Protein AF-W1XKD2-F1 (afdb_monomer_lite)

Sequence (82 aa):
IWDYQPYEVVEKGRVGPGELMVIDTRSGRILHSAETDDDLKSRHPYKEWMEKNVRRLVPFEDLPDEEVGRREVYDVIADLFF

Foldseek 3Di:
DDPDDPVVDPDDDDADVQWDWDADPVVRDIDTRVRVVVVVPPPDPVVVVCVVPDDDDDPPVPDDPVCPPDDPPPDPVPVVPD

Structure (mmCIF, N/CA/C/O backbone):
data_AF-W1XKD2-F1
#
_entry.id   AF-W1XKD2-F1
#
loop_
_atom_site.group_PDB
_atom_site.id
_atom_site.type_symbol
_atom_site.label_atom_id
_atom_site.label_alt_id
_atom_site.label_comp_id
_atom_site.label_asym_id
_a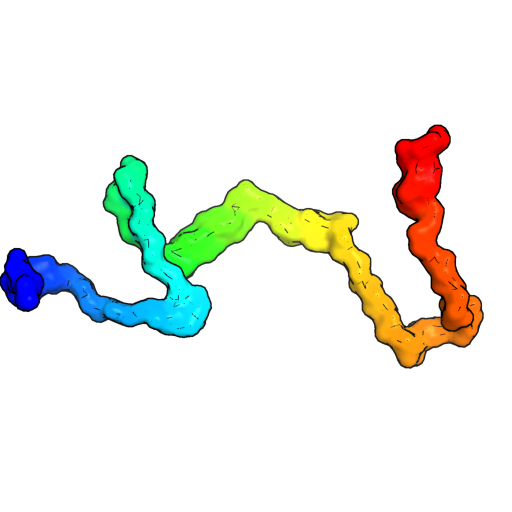tom_site.label_entity_id
_atom_site.label_seq_id
_atom_site.pdbx_PDB_ins_code
_atom_site.Cartn_x
_atom_site.Cartn_y
_atom_site.Cartn_z
_atom_site.occupancy
_atom_site.B_iso_or_equiv
_atom_site.auth_seq_id
_atom_site.auth_comp_id
_atom_site.auth_asym_id
_atom_site.auth_atom_id
_atom_site.pdbx_PDB_model_num
ATOM 1 N N . ILE A 1 1 ? 0.656 1.804 34.450 1.00 67.12 1 ILE A N 1
ATOM 2 C CA . ILE A 1 1 ? -0.216 0.611 34.564 1.00 67.12 1 ILE A CA 1
ATOM 3 C C . ILE A 1 1 ? -1.519 0.997 33.888 1.00 67.12 1 ILE A C 1
ATOM 5 O O . ILE A 1 1 ? -1.984 2.098 34.150 1.00 67.12 1 ILE A O 1
ATOM 9 N N . TRP A 1 2 ? -2.010 0.194 32.948 1.00 77.56 2 TRP A N 1
ATOM 10 C CA . TRP A 1 2 ? -3.251 0.482 32.225 1.00 77.56 2 TRP A CA 1
ATOM 11 C C . TRP A 1 2 ? -4.450 -0.014 33.036 1.00 77.56 2 TRP A C 1
ATOM 13 O O . TRP A 1 2 ? -4.342 -1.057 33.677 1.00 77.56 2 TRP A O 1
ATOM 23 N N . ASP A 1 3 ? -5.559 0.721 33.009 1.00 80.81 3 ASP A N 1
ATOM 24 C CA . ASP A 1 3 ? -6.764 0.424 33.794 1.00 80.81 3 ASP A CA 1
ATOM 25 C C . ASP A 1 3 ? -7.767 -0.402 32.976 1.00 80.81 3 ASP A C 1
ATOM 27 O O . ASP A 1 3 ? -8.864 0.048 32.666 1.00 80.81 3 ASP A O 1
ATOM 31 N N . TYR A 1 4 ? -7.333 -1.585 32.535 1.00 84.50 4 TYR A N 1
ATOM 32 C CA . TYR A 1 4 ? -8.206 -2.572 31.900 1.00 84.50 4 TYR A CA 1
ATOM 33 C C . TYR A 1 4 ? -8.001 -3.941 32.543 1.00 84.50 4 TYR A C 1
ATOM 35 O O . TYR A 1 4 ? -6.890 -4.326 32.926 1.00 84.50 4 TYR A O 1
ATOM 43 N N . GLN A 1 5 ? -9.082 -4.695 32.658 1.00 89.69 5 GLN A N 1
ATOM 44 C CA . GLN A 1 5 ? -9.077 -6.052 33.164 1.00 89.69 5 GLN A CA 1
ATOM 45 C C . GLN A 1 5 ? -8.663 -7.036 32.063 1.00 89.69 5 GLN A C 1
ATOM 47 O O . GLN A 1 5 ? -8.973 -6.831 30.889 1.00 89.69 5 GLN A O 1
ATOM 52 N N . PRO A 1 6 ? -8.000 -8.157 32.398 1.00 83.31 6 PRO A N 1
ATOM 53 C CA . PRO A 1 6 ? -7.539 -9.117 31.394 1.00 83.31 6 PRO A CA 1
ATOM 54 C C . PRO A 1 6 ? -8.641 -9.675 30.483 1.00 83.31 6 PRO A C 1
ATOM 56 O O . PRO A 1 6 ? -8.355 -10.012 29.338 1.00 83.31 6 PRO A O 1
ATOM 59 N N . TYR A 1 7 ? -9.881 -9.758 30.973 1.00 87.00 7 TYR A N 1
ATOM 60 C CA . TYR A 1 7 ? -11.032 -10.231 30.200 1.00 87.00 7 TYR A CA 1
ATOM 61 C C . TYR A 1 7 ? -11.585 -9.186 29.214 1.00 87.00 7 TYR A C 1
ATOM 63 O O . TYR A 1 7 ? -12.381 -9.542 28.353 1.00 87.00 7 TYR A O 1
ATOM 71 N N . GLU A 1 8 ? -11.168 -7.918 29.315 1.00 89.38 8 GLU A N 1
ATOM 72 C CA . GLU A 1 8 ? -11.525 -6.853 28.363 1.00 89.38 8 GLU A CA 1
ATOM 73 C C . GLU A 1 8 ? -10.647 -6.891 27.102 1.00 89.38 8 GLU A C 1
ATOM 75 O O . GLU A 1 8 ? -10.907 -6.181 26.131 1.00 89.38 8 GLU A O 1
ATOM 80 N N . VAL A 1 9 ? -9.604 -7.729 27.090 1.00 87.25 9 VAL A N 1
ATOM 81 C CA . VAL A 1 9 ? -8.730 -7.877 25.930 1.00 87.25 9 VAL A CA 1
ATOM 82 C C . VAL A 1 9 ? -9.305 -8.902 24.961 1.00 87.25 9 VAL A C 1
ATOM 84 O O . VAL A 1 9 ? -9.236 -10.105 25.201 1.00 87.25 9 VAL A O 1
ATOM 87 N N . VAL A 1 10 ? -9.820 -8.409 23.837 1.00 88.38 10 VAL A N 1
ATOM 88 C CA . VAL A 1 10 ? -10.358 -9.241 22.750 1.00 88.38 10 VAL A CA 1
ATOM 89 C C . VAL A 1 10 ? -9.238 -9.913 21.952 1.00 88.38 10 VAL A C 1
ATOM 91 O O . VAL A 1 10 ? -9.326 -11.095 21.636 1.00 88.38 10 VAL A O 1
ATOM 94 N N . GLU A 1 11 ? -8.161 -9.182 21.659 1.00 86.94 11 GLU A N 1
ATOM 95 C CA . GLU A 1 11 ? -7.053 -9.680 20.845 1.00 86.94 11 GLU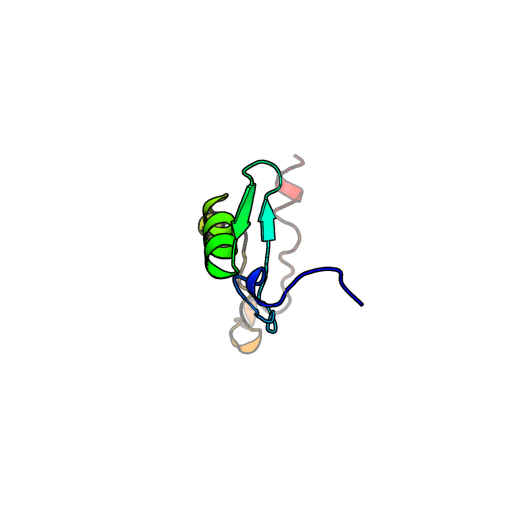 A CA 1
ATOM 96 C C . GLU A 1 11 ? -5.727 -9.020 21.247 1.00 86.94 11 GLU A C 1
ATOM 98 O O . GLU A 1 11 ? -5.685 -7.858 21.660 1.00 86.94 11 GLU A O 1
ATOM 103 N N . LYS A 1 12 ? -4.624 -9.771 21.131 1.00 86.94 12 LYS A N 1
ATOM 104 C CA . LYS A 1 12 ? -3.255 -9.257 21.253 1.00 86.94 12 LYS A CA 1
ATOM 105 C C . LYS A 1 12 ? -2.449 -9.706 20.044 1.00 86.94 12 LYS A C 1
ATOM 107 O O . LYS A 1 12 ? -2.241 -10.901 19.853 1.00 86.94 12 LYS A O 1
ATOM 112 N N . GLY A 1 13 ? -1.947 -8.743 19.285 1.00 87.50 13 GLY A N 1
ATOM 113 C CA . GLY A 1 13 ? -1.104 -8.978 18.119 1.00 87.50 13 GLY A CA 1
ATOM 114 C C . GLY A 1 13 ? 0.139 -8.096 18.124 1.00 87.50 13 GLY A C 1
ATOM 115 O O . GLY A 1 13 ? 0.338 -7.266 19.014 1.00 87.50 13 GLY A O 1
ATOM 116 N N . ARG A 1 14 ? 0.985 -8.279 17.109 1.00 90.38 14 ARG A N 1
ATOM 117 C CA . ARG A 1 14 ? 2.115 -7.394 16.807 1.00 90.38 14 ARG A CA 1
ATOM 118 C C . ARG A 1 14 ? 2.110 -7.071 15.319 1.00 90.38 14 ARG A C 1
ATOM 120 O O . ARG A 1 14 ? 1.696 -7.909 14.530 1.00 90.38 14 ARG A O 1
ATOM 127 N N . VAL A 1 15 ? 2.637 -5.908 14.960 1.00 90.69 15 VAL A N 1
ATOM 128 C CA . VAL A 1 15 ? 2.838 -5.516 13.562 1.00 90.69 15 VAL A CA 1
ATOM 129 C C . VAL A 1 15 ? 4.249 -5.926 13.136 1.00 90.69 15 VAL A C 1
ATOM 131 O O . VAL A 1 15 ? 5.233 -5.516 13.758 1.00 90.69 15 VAL A O 1
ATOM 134 N N . GLY A 1 16 ? 4.352 -6.788 12.127 1.00 90.50 16 GLY A N 1
ATOM 135 C CA . GLY A 1 16 ? 5.607 -7.193 11.500 1.00 90.50 16 GLY A CA 1
ATOM 136 C C . GLY A 1 16 ? 6.151 -6.169 10.490 1.00 90.50 16 GLY A C 1
ATOM 137 O O . GLY A 1 16 ? 5.502 -5.167 10.191 1.00 90.50 16 GLY A O 1
ATOM 138 N N . PRO A 1 17 ? 7.360 -6.391 9.940 1.00 91.75 17 PRO A N 1
ATOM 139 C CA . PRO A 1 17 ? 7.922 -5.526 8.905 1.00 91.75 17 PRO A CA 1
ATOM 140 C C . PRO A 1 17 ? 7.019 -5.475 7.665 1.00 91.75 17 PRO A C 1
ATOM 142 O O . PRO A 1 17 ? 6.769 -6.504 7.044 1.00 91.75 17 PRO A O 1
ATOM 145 N N . GLY A 1 18 ? 6.551 -4.278 7.306 1.00 88.94 18 GLY A N 1
ATOM 146 C CA . GLY A 1 18 ? 5.655 -4.064 6.165 1.00 88.94 18 GLY A CA 1
ATOM 147 C C . GLY A 1 18 ? 4.170 -4.305 6.454 1.00 88.94 18 GLY A C 1
ATOM 148 O O . GLY A 1 18 ? 3.355 -4.101 5.563 1.00 88.94 18 GLY A O 1
ATOM 149 N N . GLU A 1 19 ? 3.804 -4.699 7.675 1.00 92.00 19 GLU A N 1
ATOM 150 C CA . GLU A 1 19 ? 2.403 -4.814 8.083 1.00 92.00 19 GLU A CA 1
ATOM 151 C C . GLU A 1 19 ? 1.848 -3.474 8.585 1.00 92.00 19 GLU A C 1
ATOM 153 O O . GLU A 1 19 ? 2.584 -2.612 9.072 1.00 92.00 19 GLU A O 1
ATOM 158 N N . LEU A 1 20 ? 0.528 -3.310 8.485 1.00 89.19 20 LEU A N 1
ATOM 159 C CA . LEU A 1 20 ? -0.205 -2.127 8.917 1.00 89.19 20 LEU A CA 1
ATOM 160 C C . LEU A 1 20 ? -1.431 -2.532 9.743 1.00 89.19 20 LEU A C 1
ATOM 162 O O . LEU A 1 20 ? -2.145 -3.479 9.418 1.00 89.19 20 LEU A O 1
ATOM 166 N N . MET A 1 21 ? -1.690 -1.766 10.802 1.00 91.69 21 MET A N 1
ATOM 167 C CA . MET A 1 21 ? -2.950 -1.795 11.541 1.00 91.69 21 MET A CA 1
ATOM 168 C C . MET A 1 21 ? -3.574 -0.411 11.430 1.00 91.69 21 MET A C 1
ATOM 170 O O . MET A 1 21 ? -3.021 0.567 11.940 1.00 91.69 21 MET A O 1
ATOM 174 N N . VAL A 1 22 ? -4.696 -0.321 10.727 1.00 91.25 22 VAL A N 1
ATOM 175 C CA . VAL A 1 22 ? -5.345 0.950 10.402 1.00 91.25 22 VAL A CA 1
ATOM 176 C C . VAL A 1 22 ? -6.658 1.053 11.161 1.00 91.25 22 VAL A C 1
ATOM 178 O O . VAL A 1 22 ? -7.427 0.100 11.231 1.00 91.25 22 VAL A O 1
ATOM 181 N N . ILE A 1 23 ? -6.921 2.226 11.732 1.00 92.31 23 ILE A N 1
ATOM 182 C CA . ILE A 1 23 ? -8.170 2.523 12.433 1.00 92.31 23 ILE A CA 1
ATOM 183 C C . ILE A 1 23 ? -8.901 3.600 11.635 1.00 92.31 23 ILE A C 1
ATOM 185 O O . ILE A 1 23 ? -8.455 4.747 11.577 1.00 92.31 23 ILE A O 1
ATOM 189 N N . ASP A 1 24 ? -10.027 3.236 11.028 1.00 90.94 24 ASP A N 1
ATOM 190 C CA . ASP A 1 24 ? -10.943 4.190 10.414 1.00 90.94 24 ASP A CA 1
ATOM 191 C C . ASP A 1 24 ? -11.903 4.718 11.482 1.00 90.94 24 ASP A C 1
ATOM 193 O O . ASP A 1 24 ? -12.883 4.075 11.862 1.00 90.94 24 ASP A O 1
ATOM 197 N N . THR A 1 25 ? -11.624 5.926 11.963 1.00 93.44 25 THR A N 1
ATOM 198 C CA . THR A 1 25 ? -12.429 6.598 12.989 1.00 93.44 25 THR A CA 1
ATOM 199 C C . THR A 1 25 ? -13.771 7.109 12.474 1.00 93.44 25 THR A C 1
ATOM 201 O O . THR A 1 25 ? -14.635 7.448 13.280 1.00 93.44 25 THR A O 1
ATOM 204 N N . ARG A 1 26 ? -13.976 7.170 11.152 1.00 92.38 26 ARG A N 1
ATOM 205 C CA . ARG A 1 26 ? -15.248 7.597 10.558 1.00 92.38 26 ARG A CA 1
ATOM 206 C C . ARG A 1 26 ? -16.226 6.438 10.451 1.00 92.38 26 ARG A C 1
ATOM 208 O O . ARG A 1 26 ? -17.395 6.618 10.773 1.00 92.38 26 ARG A O 1
ATOM 215 N N . SER A 1 27 ? -15.764 5.275 9.988 1.00 90.12 27 SER A N 1
ATOM 216 C CA . SER A 1 27 ? -16.604 4.071 9.885 1.00 90.12 27 SER A CA 1
ATOM 217 C C . SER A 1 27 ? -16.563 3.182 11.132 1.00 90.12 27 SER A C 1
ATOM 219 O O . SER A 1 27 ? -17.378 2.270 11.252 1.00 90.12 27 SER A O 1
ATOM 221 N N . GLY A 1 28 ? -15.646 3.448 12.069 1.00 91.06 28 GLY A N 1
ATOM 222 C CA . GLY A 1 28 ? -15.481 2.673 13.300 1.00 91.06 28 GLY A CA 1
ATOM 223 C C . GLY A 1 28 ? -14.859 1.297 13.069 1.00 91.06 28 GLY A C 1
ATOM 224 O O . GLY A 1 28 ? -15.130 0.369 13.828 1.00 91.06 28 GLY A O 1
ATOM 225 N N . ARG A 1 29 ? -14.062 1.140 12.005 1.00 90.31 29 ARG A N 1
ATOM 226 C CA . ARG A 1 29 ? -13.467 -0.143 11.611 1.00 90.31 29 ARG A CA 1
ATOM 227 C C . ARG A 1 29 ? -11.983 -0.196 11.943 1.00 90.31 29 ARG A C 1
ATOM 229 O O . ARG A 1 29 ? -11.259 0.783 11.772 1.00 90.31 29 ARG A O 1
ATOM 236 N N . ILE A 1 30 ? -11.537 -1.373 12.362 1.00 90.69 30 ILE A N 1
ATOM 237 C CA . ILE A 1 30 ? -10.122 -1.731 12.439 1.00 90.69 30 ILE A CA 1
ATOM 238 C C . ILE A 1 30 ? -9.835 -2.586 11.207 1.00 90.69 30 ILE A C 1
ATOM 240 O O . ILE A 1 30 ? -10.572 -3.531 10.940 1.00 90.69 30 ILE A O 1
ATOM 244 N N . LEU A 1 31 ? -8.818 -2.208 10.441 1.00 89.62 31 LEU A N 1
ATOM 245 C CA . LEU A 1 31 ? -8.399 -2.882 9.219 1.00 89.62 31 LEU A CA 1
ATOM 246 C C . LEU A 1 31 ? -6.990 -3.428 9.417 1.00 89.62 31 LEU A C 1
ATOM 248 O O . LEU A 1 31 ? -6.090 -2.720 9.884 1.00 89.62 31 LEU A O 1
ATOM 252 N N . HIS A 1 32 ? -6.800 -4.681 9.024 1.00 89.44 32 HIS A N 1
ATOM 253 C CA . HIS A 1 32 ? -5.479 -5.303 8.993 1.00 89.44 32 HIS A CA 1
ATOM 254 C C . HIS A 1 32 ? -4.796 -5.079 7.636 1.00 89.44 32 HIS A C 1
ATOM 256 O O . HIS A 1 32 ? -5.414 -4.588 6.685 1.00 89.44 32 HIS A O 1
ATOM 262 N N . SER A 1 33 ? -3.512 -5.439 7.536 1.00 89.75 33 SER A N 1
ATOM 263 C CA . SER A 1 33 ? -2.672 -5.187 6.356 1.00 89.75 33 SER A CA 1
ATOM 264 C C . SER A 1 33 ? -3.328 -5.624 5.048 1.00 89.75 33 SER A C 1
ATOM 266 O O . SER A 1 33 ? -3.393 -4.836 4.117 1.00 89.75 33 SER A O 1
ATOM 268 N N . ALA A 1 34 ? -3.873 -6.845 4.987 1.00 87.19 34 ALA A N 1
ATOM 269 C CA . ALA A 1 34 ? -4.461 -7.385 3.760 1.00 87.19 34 ALA A CA 1
ATOM 270 C C . ALA A 1 34 ? -5.682 -6.579 3.286 1.00 87.19 34 ALA A C 1
ATOM 272 O O . ALA A 1 34 ? -5.774 -6.230 2.113 1.00 87.19 34 ALA A O 1
ATOM 273 N N . GLU A 1 35 ? -6.586 -6.225 4.204 1.00 88.38 35 GLU A N 1
ATOM 274 C CA . GLU A 1 35 ? -7.760 -5.406 3.881 1.00 88.38 35 GLU A CA 1
ATOM 275 C C . GLU A 1 35 ? -7.360 -3.990 3.458 1.00 88.38 35 GLU A C 1
ATOM 277 O O . GLU A 1 35 ? -7.948 -3.423 2.539 1.00 88.38 35 GLU A O 1
ATOM 282 N N . THR A 1 36 ? -6.340 -3.429 4.113 1.00 88.31 36 THR A N 1
ATOM 283 C CA . THR A 1 36 ? -5.794 -2.110 3.774 1.00 88.31 36 THR A CA 1
ATOM 284 C C . THR A 1 36 ? -5.161 -2.125 2.385 1.00 88.31 36 THR A C 1
ATOM 286 O O . THR A 1 36 ? -5.420 -1.234 1.581 1.00 88.31 36 THR A O 1
ATOM 289 N N . ASP A 1 37 ? -4.359 -3.143 2.082 1.00 89.12 37 ASP A N 1
ATOM 290 C CA . ASP A 1 37 ? -3.690 -3.294 0.794 1.00 89.12 37 ASP A CA 1
ATOM 291 C C . ASP A 1 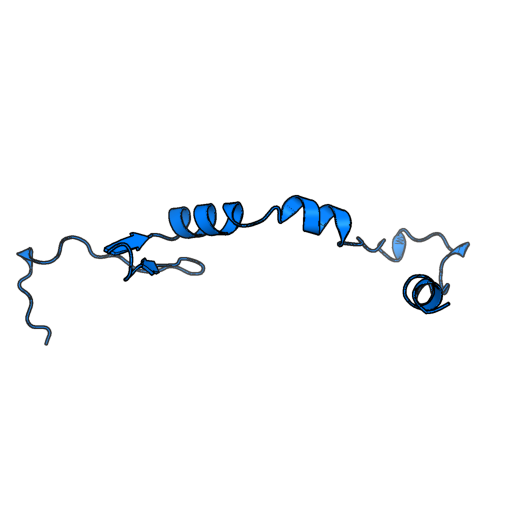37 ? -4.691 -3.462 -0.346 1.00 89.12 37 ASP A C 1
ATOM 293 O O . ASP A 1 37 ? -4.520 -2.861 -1.405 1.00 89.12 37 ASP A O 1
ATOM 297 N N . ASP A 1 38 ? -5.730 -4.270 -0.152 1.00 89.25 38 ASP A N 1
ATOM 298 C CA . ASP A 1 38 ? -6.744 -4.504 -1.178 1.00 89.25 38 ASP A CA 1
ATOM 299 C C . ASP A 1 38 ? -7.595 -3.258 -1.428 1.00 89.25 38 ASP A C 1
ATOM 301 O O . ASP A 1 38 ? -7.818 -2.890 -2.587 1.00 89.25 38 ASP A O 1
ATOM 305 N N . ASP A 1 39 ? -7.982 -2.544 -0.367 1.00 87.81 39 ASP A N 1
ATOM 306 C CA . ASP A 1 39 ? -8.635 -1.244 -0.498 1.00 87.81 39 ASP A CA 1
ATOM 307 C C . ASP A 1 39 ? -7.739 -0.271 -1.277 1.00 87.81 39 ASP A C 1
ATOM 309 O O . ASP A 1 39 ? -8.163 0.269 -2.299 1.00 87.81 39 ASP A O 1
ATOM 313 N N . LEU A 1 40 ? -6.471 -0.120 -0.880 1.00 87.62 40 LEU A N 1
ATOM 314 C CA . LEU A 1 40 ? -5.524 0.781 -1.537 1.00 87.62 40 LEU A CA 1
ATOM 315 C C . LEU A 1 40 ? -5.303 0.430 -3.010 1.00 87.62 40 LEU A C 1
ATOM 317 O O . LEU A 1 40 ? -5.376 1.328 -3.847 1.00 87.62 40 LEU A O 1
ATOM 321 N N . LYS A 1 41 ? -5.091 -0.848 -3.350 1.00 89.44 41 LYS A N 1
ATOM 322 C CA . LYS A 1 41 ? -4.910 -1.314 -4.739 1.00 89.44 41 LYS A CA 1
ATOM 323 C C . LYS A 1 41 ? -6.123 -1.006 -5.612 1.00 89.44 41 LYS A C 1
ATOM 325 O O . LYS A 1 41 ? -5.957 -0.754 -6.803 1.00 89.44 41 LYS A O 1
ATOM 330 N N . SER A 1 42 ? -7.325 -1.037 -5.039 1.00 89.94 42 SER A N 1
ATOM 331 C CA . SER A 1 42 ? -8.574 -0.859 -5.785 1.00 89.94 42 SER A CA 1
ATOM 332 C C . SER A 1 42 ? -8.922 0.602 -6.098 1.00 89.94 42 SER A C 1
ATOM 334 O O . SER A 1 42 ? -9.726 0.858 -6.994 1.00 89.94 42 SER A O 1
ATOM 336 N N . ARG A 1 43 ? -8.314 1.575 -5.403 1.00 91.12 43 ARG A N 1
ATOM 337 C CA . ARG A 1 43 ? -8.680 3.000 -5.521 1.00 91.12 43 ARG A CA 1
ATOM 338 C C . ARG A 1 43 ? -8.394 3.595 -6.896 1.00 91.12 43 ARG A C 1
ATOM 340 O O . ARG A 1 43 ? -9.118 4.490 -7.332 1.00 91.12 43 ARG A O 1
ATOM 347 N N . HIS A 1 44 ? -7.350 3.123 -7.574 1.00 91.38 44 HIS A N 1
ATOM 348 C CA . HIS A 1 44 ? -6.923 3.650 -8.868 1.00 91.38 44 HIS A CA 1
ATOM 349 C C . HIS A 1 44 ? -6.382 2.543 -9.785 1.00 91.38 44 HIS A C 1
ATOM 351 O O . HIS A 1 44 ? -5.863 1.538 -9.297 1.00 91.38 44 HIS A O 1
ATOM 357 N N . PRO A 1 45 ? -6.443 2.717 -11.121 1.00 92.19 45 PRO A N 1
ATOM 358 C CA . PRO A 1 45 ? -5.933 1.740 -12.080 1.00 92.19 45 PRO A CA 1
ATOM 359 C C . PRO A 1 45 ? -4.401 1.821 -12.199 1.00 92.19 45 PRO A C 1
ATOM 361 O O . PRO A 1 45 ? -3.851 2.136 -13.254 1.00 92.19 45 PRO A O 1
ATOM 364 N N . TYR A 1 46 ? -3.686 1.526 -11.109 1.00 90.81 46 TYR A N 1
ATOM 365 C CA . TYR A 1 46 ? -2.226 1.652 -11.035 1.00 90.81 46 TYR A CA 1
ATOM 366 C C . TYR A 1 46 ? -1.501 0.870 -12.132 1.00 90.81 46 TYR A C 1
ATOM 368 O O . TYR A 1 46 ? -0.506 1.347 -12.670 1.00 90.81 46 TYR A O 1
ATOM 376 N N . LYS A 1 47 ? -2.015 -0.309 -12.503 1.00 89.19 47 LYS A N 1
ATOM 377 C CA . LYS A 1 47 ? -1.446 -1.124 -13.581 1.00 89.19 47 LYS A CA 1
ATOM 378 C C . LYS A 1 47 ? -1.428 -0.372 -14.913 1.00 89.19 47 LYS A C 1
ATOM 380 O O . LYS A 1 47 ? -0.390 -0.327 -15.562 1.00 89.19 47 LYS A O 1
ATOM 385 N N . GLU A 1 48 ? -2.534 0.272 -15.280 1.00 91.12 48 GLU A N 1
ATOM 386 C CA . GLU A 1 48 ? -2.604 1.047 -16.522 1.00 91.12 48 GLU A CA 1
ATOM 387 C C . GLU A 1 48 ? -1.657 2.247 -16.497 1.00 91.12 48 GLU A C 1
ATOM 389 O O . GLU A 1 48 ? -1.061 2.598 -17.513 1.00 91.12 48 GLU A O 1
ATOM 394 N N . TRP A 1 49 ? -1.512 2.899 -15.342 1.00 92.81 49 TRP A N 1
ATOM 395 C CA . TRP A 1 49 ? -0.580 4.015 -15.200 1.00 92.81 49 TRP A CA 1
ATOM 396 C C . TRP A 1 49 ? 0.865 3.560 -15.364 1.00 92.81 49 TRP A C 1
ATOM 398 O O . TRP A 1 49 ? 1.634 4.240 -16.041 1.00 92.81 49 TRP A O 1
ATOM 408 N N . MET A 1 50 ? 1.214 2.406 -14.798 1.00 90.31 50 MET A N 1
ATOM 409 C CA . MET A 1 50 ? 2.534 1.808 -14.971 1.00 90.31 50 MET A CA 1
ATOM 410 C C . MET A 1 50 ? 2.786 1.458 -16.439 1.00 90.31 50 MET A C 1
ATOM 412 O O . MET A 1 50 ? 3.818 1.832 -16.980 1.00 90.31 50 MET A O 1
ATOM 416 N N . GLU A 1 51 ? 1.830 0.821 -17.115 1.00 89.69 51 GLU A N 1
ATOM 417 C CA . GLU A 1 51 ? 1.957 0.467 -18.536 1.00 89.69 51 GLU A CA 1
ATOM 418 C C . GLU A 1 51 ? 2.120 1.695 -19.444 1.00 89.69 51 GLU A C 1
ATOM 420 O O . GLU A 1 51 ? 2.895 1.655 -20.396 1.00 89.69 51 GLU A O 1
ATOM 425 N N . LYS A 1 52 ? 1.423 2.797 -19.146 1.00 88.81 52 LYS A N 1
ATOM 426 C CA . LYS A 1 52 ? 1.452 4.014 -19.973 1.00 88.81 52 LYS A CA 1
ATOM 427 C C . LYS A 1 52 ? 2.667 4.906 -19.722 1.00 88.81 52 LYS A C 1
ATOM 429 O O . LYS A 1 52 ? 3.078 5.620 -20.629 1.00 88.81 52 LYS A O 1
ATOM 434 N N . ASN A 1 53 ? 3.209 4.915 -18.503 1.00 88.50 53 ASN A N 1
ATOM 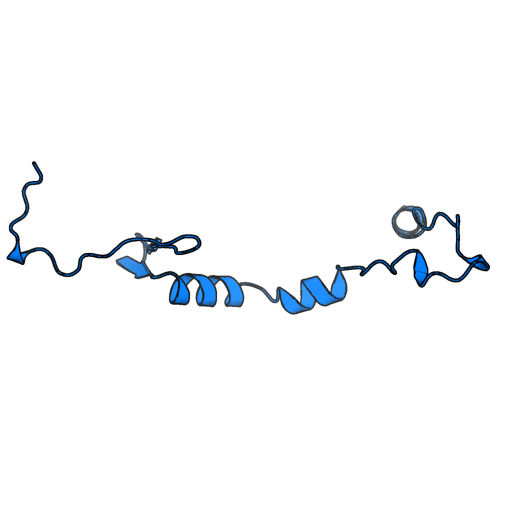435 C CA . ASN A 1 53 ? 4.175 5.938 -18.080 1.00 88.50 53 ASN A CA 1
ATOM 436 C C . ASN A 1 53 ? 5.544 5.381 -17.673 1.00 88.50 53 ASN A C 1
ATOM 438 O O . ASN A 1 53 ? 6.457 6.157 -17.393 1.00 88.50 53 ASN A O 1
ATOM 442 N N . VAL A 1 54 ? 5.721 4.058 -17.626 1.00 87.62 54 VAL A N 1
ATOM 443 C CA . VAL A 1 54 ? 7.010 3.451 -17.283 1.00 87.62 54 VAL A CA 1
ATOM 444 C C . VAL A 1 54 ? 7.751 3.072 -18.552 1.00 87.62 54 VAL A C 1
ATOM 446 O O . VAL A 1 54 ? 7.400 2.120 -19.245 1.00 87.62 54 VAL A O 1
ATOM 449 N N . ARG A 1 55 ? 8.844 3.786 -18.826 1.00 84.00 55 ARG A N 1
ATOM 450 C CA . ARG A 1 55 ? 9.806 3.393 -19.854 1.00 84.00 55 ARG A CA 1
ATOM 451 C C . ARG A 1 55 ? 10.843 2.466 -19.233 1.00 84.00 55 ARG A C 1
ATOM 453 O O . ARG A 1 55 ? 11.625 2.884 -18.380 1.00 84.00 55 ARG A O 1
ATOM 460 N N . ARG A 1 56 ? 10.868 1.205 -19.665 1.00 83.50 56 ARG A N 1
ATOM 461 C CA . ARG A 1 56 ? 11.957 0.291 -19.309 1.00 83.50 56 ARG A CA 1
ATOM 462 C C . ARG A 1 56 ? 13.180 0.645 -20.148 1.00 83.50 56 ARG A C 1
ATOM 464 O O . ARG A 1 56 ? 13.093 0.688 -21.371 1.00 83.50 56 ARG A O 1
ATOM 471 N N . LEU A 1 57 ? 14.299 0.912 -19.485 1.00 85.44 57 LEU A N 1
ATOM 472 C CA . LEU A 1 57 ? 15.565 1.150 -20.167 1.00 85.44 57 LEU A CA 1
ATOM 473 C C . LEU A 1 57 ? 16.167 -0.184 -20.605 1.00 85.44 57 LEU A C 1
ATOM 475 O O . LEU A 1 57 ? 16.087 -1.177 -19.875 1.00 85.44 57 LEU A O 1
ATOM 479 N N . VAL A 1 58 ? 16.749 -0.189 -21.799 1.00 84.75 58 VAL A N 1
ATOM 480 C CA . VAL A 1 58 ? 17.524 -1.321 -22.305 1.00 84.75 58 VAL A CA 1
ATOM 481 C C . VAL A 1 58 ? 18.879 -1.315 -21.584 1.00 84.75 58 VAL A C 1
ATOM 483 O O . VAL A 1 58 ? 19.491 -0.246 -21.476 1.00 84.75 58 VAL A O 1
ATOM 486 N N . PRO A 1 59 ? 19.331 -2.453 -21.025 1.00 86.12 59 PRO A N 1
ATOM 487 C CA . PRO A 1 59 ? 20.676 -2.568 -20.478 1.00 86.12 59 PRO A CA 1
ATOM 488 C C . PRO A 1 59 ? 21.721 -2.209 -21.530 1.00 86.12 59 PRO A C 1
ATOM 490 O O . PRO A 1 59 ? 21.552 -2.512 -22.704 1.00 86.12 59 PRO A O 1
ATOM 493 N N . PHE A 1 60 ? 22.819 -1.586 -21.107 1.00 81.88 60 PHE A N 1
ATOM 494 C CA . PHE A 1 60 ? 23.840 -1.107 -22.040 1.00 81.88 60 PHE A CA 1
ATOM 495 C C . PHE A 1 60 ? 24.420 -2.217 -22.930 1.00 81.88 60 PHE A C 1
ATOM 497 O O . PHE A 1 60 ? 24.688 -1.985 -24.099 1.00 81.88 60 PHE A O 1
ATOM 504 N N . GLU A 1 61 ? 24.579 -3.420 -22.382 1.00 86.81 61 GLU A N 1
ATOM 505 C CA . GLU A 1 61 ? 25.139 -4.584 -23.081 1.00 86.81 61 GLU A CA 1
ATOM 506 C C . GLU A 1 61 ? 24.257 -5.074 -24.240 1.00 86.81 61 GLU A C 1
ATOM 508 O O . GLU A 1 61 ? 24.763 -5.693 -25.172 1.00 86.81 61 GLU A O 1
ATOM 513 N N . ASP A 1 62 ? 22.957 -4.770 -24.188 1.00 86.25 62 ASP A N 1
ATOM 514 C CA . ASP A 1 62 ? 21.968 -5.154 -25.196 1.00 86.25 62 ASP A CA 1
ATOM 515 C C . ASP A 1 62 ? 21.687 -4.017 -26.200 1.00 86.25 62 ASP A C 1
ATOM 517 O O . ASP A 1 62 ? 20.837 -4.165 -27.082 1.00 86.25 62 ASP A O 1
ATOM 521 N N . LEU A 1 63 ? 22.357 -2.864 -26.061 1.00 84.38 63 LEU A N 1
ATOM 522 C CA . LEU A 1 63 ? 22.211 -1.745 -26.990 1.00 84.38 63 LEU A CA 1
ATOM 523 C C . LEU A 1 63 ? 23.050 -1.982 -28.255 1.00 84.38 63 LEU A C 1
ATOM 525 O O . LEU A 1 63 ? 24.231 -2.312 -28.150 1.00 84.38 63 LEU A O 1
ATOM 529 N N . PRO A 1 64 ? 22.491 -1.760 -29.457 1.00 83.94 64 PRO A N 1
ATOM 530 C CA . PRO A 1 64 ? 23.270 -1.766 -30.689 1.00 83.94 64 PRO A CA 1
ATOM 531 C C . PRO A 1 64 ? 24.334 -0.663 -30.667 1.00 83.94 64 PRO A C 1
ATOM 533 O O . PRO A 1 64 ? 24.039 0.469 -30.279 1.00 83.94 64 PRO A O 1
ATOM 536 N N . ASP A 1 65 ? 25.537 -0.955 -31.168 1.00 81.56 65 ASP A N 1
ATOM 537 C CA . ASP A 1 65 ? 26.661 -0.002 -31.227 1.00 81.56 65 ASP A CA 1
ATOM 538 C C . ASP A 1 65 ? 26.299 1.326 -31.923 1.00 81.56 65 ASP A C 1
ATOM 540 O O . ASP A 1 65 ? 26.847 2.380 -31.609 1.00 81.56 65 ASP A O 1
ATOM 544 N N . GLU A 1 66 ? 25.339 1.290 -32.848 1.00 80.44 66 GLU A N 1
ATOM 545 C CA . GLU A 1 66 ? 24.834 2.439 -33.610 1.00 80.44 66 GLU A CA 1
ATOM 546 C C . GLU A 1 66 ? 24.015 3.426 -32.757 1.00 80.44 66 GLU A C 1
ATOM 548 O O . GLU A 1 66 ? 23.903 4.606 -33.098 1.00 80.44 66 GLU A O 1
ATOM 553 N N . GLU A 1 67 ? 23.450 2.964 -31.640 1.00 72.94 67 GLU A N 1
ATOM 554 C CA . GLU A 1 67 ? 22.636 3.767 -30.721 1.00 72.94 67 GLU A CA 1
ATOM 555 C C . GLU A 1 67 ? 23.434 4.256 -29.500 1.00 72.94 67 GLU A C 1
ATOM 557 O O . GLU A 1 67 ? 22.992 5.146 -28.763 1.00 72.94 67 GLU A O 1
ATOM 562 N N . VAL A 1 68 ? 24.650 3.734 -29.305 1.00 76.44 68 VAL A N 1
ATOM 563 C CA . VAL A 1 68 ? 25.540 4.110 -28.204 1.00 76.44 68 VAL A CA 1
ATOM 564 C C . VAL A 1 68 ? 25.961 5.579 -28.335 1.00 76.44 68 VAL A C 1
ATOM 566 O O . VAL A 1 68 ? 26.613 5.995 -29.289 1.00 76.44 68 VAL A O 1
ATOM 569 N N . GLY A 1 69 ? 25.602 6.391 -27.335 1.00 73.19 69 GLY A N 1
ATOM 570 C CA . GLY A 1 69 ? 25.939 7.821 -27.280 1.00 73.19 69 GLY A CA 1
ATOM 571 C C . GLY A 1 69 ? 24.882 8.764 -27.869 1.00 73.19 69 GLY A C 1
ATOM 572 O O . GLY A 1 69 ? 25.059 9.985 -27.809 1.00 73.19 69 GLY A O 1
ATOM 573 N N . ARG A 1 70 ? 23.754 8.244 -28.374 1.00 70.12 70 ARG A N 1
ATOM 574 C CA . ARG A 1 70 ? 22.616 9.062 -28.816 1.00 70.12 70 ARG A CA 1
ATOM 575 C C . ARG A 1 70 ? 21.840 9.602 -27.601 1.00 70.12 70 ARG A C 1
ATOM 577 O O . ARG A 1 70 ? 21.359 8.842 -26.766 1.00 70.12 70 ARG A O 1
ATOM 584 N N . ARG A 1 71 ? 21.703 10.931 -27.471 1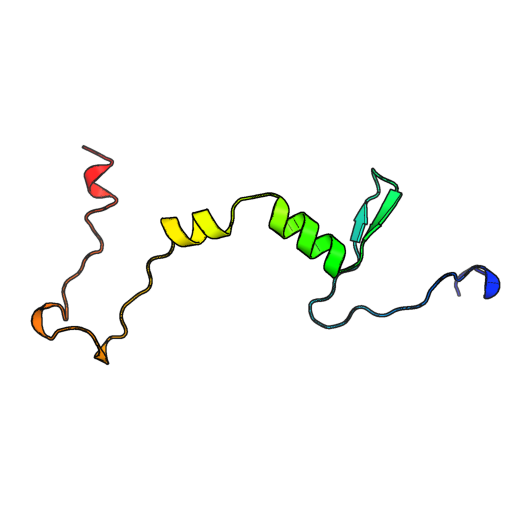.00 63.47 71 ARG A N 1
ATOM 585 C CA . ARG A 1 71 ? 20.845 11.567 -26.444 1.00 63.47 71 ARG A CA 1
ATOM 586 C C . ARG A 1 71 ? 19.411 11.683 -26.957 1.00 63.47 71 ARG A C 1
ATOM 588 O O . ARG A 1 71 ? 19.140 12.533 -27.792 1.00 63.47 71 ARG A O 1
ATOM 595 N N . GLU A 1 72 ? 18.487 10.925 -26.378 1.00 65.69 72 GLU A N 1
ATOM 596 C CA . GLU A 1 72 ? 17.042 11.002 -26.682 1.00 65.69 72 GLU A CA 1
ATOM 597 C C . GLU A 1 72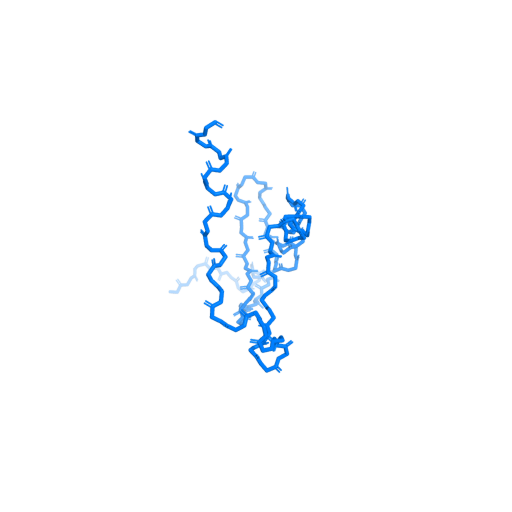 ? 16.253 11.917 -25.721 1.00 65.69 72 GLU A C 1
ATOM 599 O O . GLU A 1 72 ? 15.062 11.731 -25.488 1.00 65.69 72 GLU A O 1
ATOM 604 N N . VAL A 1 73 ? 16.909 12.890 -25.082 1.00 58.50 73 VAL A N 1
ATOM 605 C CA . VAL A 1 73 ? 16.315 13.624 -23.944 1.00 58.50 73 VAL A CA 1
ATOM 606 C C . VAL A 1 73 ? 15.419 14.808 -24.376 1.00 58.50 73 VAL A C 1
ATOM 608 O O . VAL A 1 73 ? 14.852 15.466 -23.511 1.00 58.50 73 VAL A O 1
ATOM 611 N N . TYR A 1 74 ? 15.237 15.092 -25.676 1.00 57.16 74 TYR A N 1
ATOM 612 C CA . TYR A 1 74 ? 14.603 16.349 -26.126 1.00 57.16 74 TYR A CA 1
ATOM 613 C C . TYR A 1 74 ? 13.377 16.285 -27.048 1.00 57.16 74 TYR A C 1
ATOM 615 O O . TYR A 1 74 ? 12.954 17.352 -27.469 1.00 57.16 74 TYR A O 1
ATOM 623 N N . ASP A 1 75 ? 12.721 15.148 -27.284 1.00 54.97 75 ASP A N 1
ATOM 624 C CA . ASP A 1 75 ? 11.555 15.175 -28.197 1.00 54.97 75 ASP A CA 1
ATOM 625 C C . ASP A 1 75 ? 10.198 15.324 -27.482 1.00 54.97 75 ASP A C 1
ATOM 627 O O . ASP A 1 75 ? 9.285 15.944 -28.009 1.00 54.97 75 ASP A O 1
ATOM 631 N N . VAL A 1 76 ? 10.051 14.883 -26.225 1.00 53.22 76 VAL A N 1
ATOM 632 C CA . VAL A 1 76 ? 8.723 14.906 -25.565 1.00 53.22 76 VAL A CA 1
ATOM 633 C C . VAL A 1 76 ? 8.354 16.279 -24.978 1.00 53.22 76 VAL A C 1
ATOM 635 O O . VAL A 1 76 ? 7.178 16.593 -24.844 1.00 53.22 76 VAL A O 1
ATOM 638 N N . ILE A 1 77 ? 9.334 17.119 -24.620 1.00 50.84 77 ILE A N 1
ATOM 639 C CA . ILE A 1 77 ? 9.072 18.454 -24.036 1.00 50.84 77 ILE A CA 1
ATOM 640 C C . ILE A 1 77 ? 9.066 19.555 -25.111 1.00 50.84 77 ILE A C 1
ATOM 642 O O . ILE A 1 77 ? 8.408 20.577 -24.925 1.00 50.84 77 ILE A O 1
ATOM 646 N N . ALA A 1 78 ? 9.755 19.357 -26.239 1.00 51.69 78 ALA A N 1
ATOM 647 C CA . ALA A 1 78 ? 9.814 20.346 -27.316 1.00 51.69 78 ALA A CA 1
ATOM 648 C C . ALA A 1 78 ? 8.502 20.430 -28.120 1.00 51.69 78 ALA A C 1
ATOM 650 O O . ALA A 1 78 ? 8.078 21.534 -28.455 1.00 51.69 78 ALA A O 1
ATOM 651 N N . ASP A 1 79 ? 7.813 19.302 -28.329 1.00 52.38 79 ASP A N 1
ATOM 652 C CA . ASP A 1 79 ? 6.548 19.237 -29.085 1.00 52.38 79 ASP A CA 1
ATOM 653 C C . ASP A 1 79 ? 5.320 19.756 -28.308 1.00 52.38 79 ASP A C 1
ATOM 655 O O . ASP A 1 79 ? 4.237 19.904 -28.865 1.00 52.38 79 ASP A O 1
ATOM 659 N N . LEU A 1 80 ? 5.463 20.038 -27.008 1.00 50.56 80 LEU A N 1
ATOM 660 C CA . LEU A 1 80 ? 4.391 20.557 -26.143 1.00 50.56 80 LEU A CA 1
ATOM 661 C C . LEU A 1 80 ? 4.412 22.089 -25.992 1.00 50.56 80 LEU A C 1
ATOM 663 O O . LEU A 1 80 ? 3.553 22.642 -25.304 1.00 50.56 80 LEU A O 1
ATOM 667 N N . PHE A 1 81 ? 5.370 22.776 -26.624 1.00 50.16 81 PHE A N 1
ATOM 668 C CA . PHE A 1 81 ? 5.538 24.234 -26.545 1.00 50.16 81 PHE A CA 1
ATOM 669 C C . PHE A 1 81 ? 5.624 24.953 -27.909 1.00 50.16 81 PHE A C 1
ATOM 671 O O . PHE A 1 81 ? 5.939 26.145 -27.928 1.00 50.16 81 PHE A O 1
ATOM 678 N N . PHE A 1 82 ? 5.285 24.286 -29.019 1.00 44.97 82 PHE A N 1
ATOM 679 C CA . PHE A 1 82 ? 5.051 24.910 -30.330 1.00 44.97 82 PHE A CA 1
ATOM 680 C C . PHE A 1 82 ? 3.739 24.439 -30.958 1.00 44.97 82 PHE A C 1
ATOM 682 O O . PHE A 1 82 ? 3.437 23.232 -30.856 1.00 44.97 82 PHE A O 1
#

pLDDT: mean 82.3, std 12.72, range [44.97, 93.44]

Organism: NCBI:txid408170

InterPro domains:
  IPR017932 Glutamine amidotransferase type 2 domain [PF00310] (1-49)
  IPR029055 Nucleophile aminohydrolases, N-terminal [G3DSA:3.60.20.10] (1-60)
  IPR029055 Nucleophile aminohydrolases, N-terminal [SSF56235] (2-53)

Secondary structure (DSSP, 8-state):
-----GGG--------TT--EEEETTTTEEEEHHHHHHHHHHSS-HHHHHHHH--PPPPGGGS-TTTTT---TTHHHHTT--

Radius of gyration: 24.96 Å; chains: 1; bounding box: 43×35×68 Å